Protein AF-A0A183HPA6-F1 (afdb_monomer_lite)

Structure (mmCIF, N/CA/C/O backbone):
data_AF-A0A183HPA6-F1
#
_entry.id   AF-A0A183HPA6-F1
#
loop_
_atom_site.group_PDB
_atom_site.id
_atom_site.type_symbol
_atom_site.label_atom_id
_atom_site.label_alt_id
_atom_site.label_comp_id
_atom_site.label_asym_id
_atom_site.label_entity_id
_atom_site.label_seq_id
_atom_site.pdbx_PDB_ins_code
_atom_site.Cartn_x
_atom_site.Cartn_y
_atom_site.Cartn_z
_atom_site.occupancy
_atom_site.B_iso_or_equiv
_atom_site.auth_seq_id
_atom_site.auth_comp_id
_atom_site.auth_asym_id
_atom_site.auth_atom_id
_atom_site.pdbx_PDB_model_num
ATOM 1 N N . MET A 1 1 ? -22.155 -6.478 14.993 1.00 80.81 1 MET A N 1
ATOM 2 C CA . MET A 1 1 ? -20.886 -5.912 14.485 1.00 80.81 1 MET A CA 1
ATOM 3 C C . MET A 1 1 ? -19.821 -6.990 14.332 1.00 80.81 1 MET A C 1
ATOM 5 O O . MET A 1 1 ? -19.301 -7.113 13.237 1.00 80.81 1 MET A O 1
ATOM 9 N N . PHE A 1 2 ? -19.556 -7.816 15.354 1.00 85.56 2 PHE A N 1
ATOM 10 C CA . PHE A 1 2 ? -18.513 -8.850 15.284 1.00 85.56 2 PHE A CA 1
ATOM 11 C C . PHE A 1 2 ? -19.008 -10.216 15.798 1.00 85.56 2 PHE A C 1
ATOM 13 O O . PHE A 1 2 ? -18.812 -10.522 16.968 1.00 85.56 2 PHE A O 1
ATOM 20 N N . PRO A 1 3 ? -19.692 -11.027 14.967 1.00 85.38 3 PRO A N 1
ATOM 21 C CA . PRO A 1 3 ? -20.212 -12.338 15.379 1.00 85.38 3 PRO A CA 1
ATOM 22 C C . PRO A 1 3 ? -19.129 -13.399 15.637 1.00 85.38 3 PRO A C 1
ATOM 24 O O . PRO A 1 3 ? -19.429 -14.429 16.223 1.00 85.38 3 PRO A O 1
ATOM 27 N N . GLN A 1 4 ? -17.896 -13.166 15.186 1.00 87.75 4 GLN A N 1
ATOM 28 C CA . GLN A 1 4 ? -16.767 -14.084 15.364 1.00 87.75 4 GLN A CA 1
ATOM 29 C C . GLN A 1 4 ? -16.004 -13.884 16.683 1.00 87.75 4 GLN A C 1
ATOM 31 O O . GLN A 1 4 ? -15.066 -14.627 16.944 1.00 87.75 4 GLN A O 1
ATOM 36 N N . PHE A 1 5 ? -16.357 -12.869 17.477 1.00 86.38 5 PHE A N 1
ATOM 37 C CA . PHE A 1 5 ? -15.721 -12.609 18.767 1.00 86.38 5 PHE A CA 1
ATOM 38 C C . PHE A 1 5 ? -16.593 -13.132 19.899 1.00 86.38 5 PHE A C 1
ATOM 40 O O . PHE A 1 5 ? -17.792 -12.841 19.955 1.00 86.38 5 PHE A O 1
ATOM 47 N N . ASP A 1 6 ? -15.967 -13.850 20.827 1.00 92.94 6 ASP A N 1
ATOM 48 C CA . ASP A 1 6 ? -16.632 -14.276 22.047 1.00 92.94 6 ASP A CA 1
ATOM 49 C C . ASP A 1 6 ? -17.019 -13.066 22.900 1.00 92.94 6 ASP A C 1
ATOM 51 O O . ASP A 1 6 ? -16.283 -12.084 23.043 1.00 92.94 6 ASP A O 1
ATOM 55 N N . ILE A 1 7 ? -18.204 -13.150 23.506 1.00 91.81 7 ILE A N 1
ATOM 56 C CA . ILE A 1 7 ? -18.761 -12.077 24.340 1.00 91.81 7 ILE A CA 1
ATOM 57 C C . ILE A 1 7 ? -17.830 -11.764 25.517 1.00 91.81 7 ILE A C 1
ATOM 59 O O . ILE A 1 7 ? -17.723 -10.611 25.923 1.00 91.81 7 ILE A O 1
ATOM 63 N N . THR A 1 8 ? -17.133 -12.769 26.047 1.00 93.56 8 THR A N 1
ATOM 64 C CA . THR A 1 8 ? -16.164 -12.616 27.140 1.00 93.56 8 THR A CA 1
ATOM 65 C C . THR A 1 8 ? -15.038 -11.654 26.768 1.00 93.56 8 THR A C 1
ATOM 67 O O . THR A 1 8 ? -14.758 -10.736 27.535 1.00 93.56 8 THR A O 1
ATOM 70 N N . THR A 1 9 ? -14.472 -11.794 25.569 1.00 90.12 9 THR A N 1
ATOM 71 C CA . THR A 1 9 ? -13.425 -10.913 25.035 1.00 90.12 9 THR A CA 1
ATOM 72 C C . THR A 1 9 ? -13.948 -9.495 24.805 1.00 90.12 9 THR A C 1
ATOM 74 O O . THR A 1 9 ? -13.291 -8.517 25.153 1.00 90.12 9 THR A O 1
ATOM 77 N N . ILE A 1 10 ? -15.173 -9.356 24.286 1.00 90.88 10 ILE A N 1
ATOM 78 C CA . ILE A 1 10 ? -15.801 -8.037 24.093 1.00 90.88 10 ILE A CA 1
ATOM 79 C C . ILE A 1 10 ? -16.011 -7.333 25.444 1.00 90.88 10 ILE A C 1
ATOM 81 O O . ILE A 1 10 ? -15.747 -6.137 25.574 1.00 90.88 10 ILE A O 1
ATOM 85 N N . VAL A 1 11 ? -16.475 -8.064 26.460 1.00 93.81 11 VAL A N 1
ATOM 86 C CA . VAL A 1 11 ? -16.684 -7.530 27.814 1.00 93.81 11 VAL A CA 1
ATOM 87 C C . VAL A 1 11 ? -15.360 -7.151 28.472 1.00 93.81 11 VAL A C 1
ATOM 89 O O . VAL A 1 11 ? -15.305 -6.144 29.175 1.00 93.81 11 VAL A O 1
ATOM 92 N N . GLU A 1 12 ? -14.296 -7.912 28.237 1.00 93.56 12 GLU A N 1
ATOM 93 C CA . GLU A 1 12 ? -12.957 -7.579 28.718 1.00 93.56 12 GLU A CA 1
ATOM 94 C C . GLU A 1 12 ? -12.466 -6.250 28.136 1.00 93.56 12 GLU A C 1
ATOM 96 O O . GLU A 1 12 ? -12.130 -5.350 28.906 1.00 93.56 12 GLU A O 1
ATOM 101 N N . PHE A 1 13 ? -12.559 -6.064 26.815 1.00 94.31 13 PHE A N 1
ATOM 102 C CA . PHE A 1 13 ? -12.198 -4.793 26.181 1.00 94.31 13 PHE A CA 1
ATOM 103 C C . PHE A 1 13 ? -13.057 -3.624 26.664 1.00 94.31 13 PHE A C 1
ATOM 105 O O . PHE A 1 13 ? -12.550 -2.519 26.862 1.00 94.31 13 PHE A O 1
ATOM 112 N N . LEU A 1 14 ? -14.352 -3.842 26.904 1.00 94.75 14 LEU A N 1
ATOM 113 C CA . LEU A 1 14 ? -15.225 -2.816 27.480 1.00 94.75 14 LEU A CA 1
ATOM 114 C C . LEU A 1 14 ? -14.864 -2.488 28.930 1.00 94.75 14 LEU A C 1
ATOM 116 O O . LEU A 1 14 ? -14.969 -1.334 29.334 1.00 94.75 14 LEU A O 1
ATOM 120 N N . ARG A 1 15 ? -14.444 -3.478 29.719 1.00 95.38 15 ARG A N 1
ATOM 121 C CA . ARG A 1 15 ? -14.017 -3.277 31.106 1.00 95.38 15 ARG A CA 1
ATOM 122 C C . ARG A 1 15 ? -12.678 -2.547 31.183 1.00 95.38 15 ARG A C 1
ATOM 124 O O . ARG A 1 15 ? -12.486 -1.758 32.102 1.00 95.38 15 ARG A O 1
ATOM 131 N N . GLU A 1 16 ? -11.780 -2.809 30.243 1.00 93.44 16 GLU A N 1
ATOM 132 C CA . GLU A 1 16 ? -10.481 -2.146 30.153 1.00 93.44 16 GLU A CA 1
ATOM 133 C C . GLU A 1 16 ? -10.613 -0.697 29.670 1.00 93.44 16 GLU A C 1
ATOM 135 O 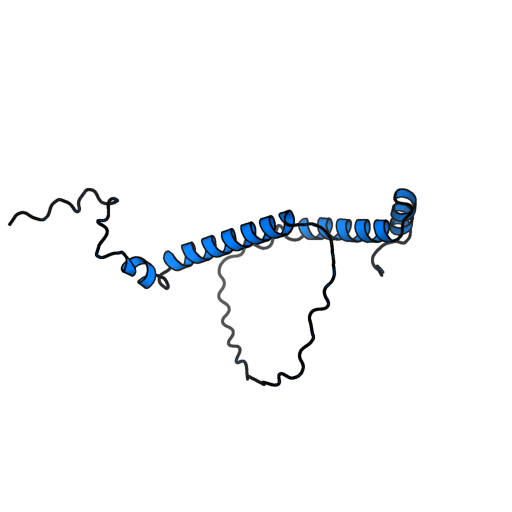O . GLU A 1 16 ? -10.056 0.216 30.275 1.00 93.44 16 GLU A O 1
ATOM 140 N N . THR A 1 17 ? -11.389 -0.473 28.608 1.00 93.62 17 THR A N 1
ATOM 141 C CA . THR A 1 17 ? -11.465 0.839 27.945 1.00 93.62 17 THR A CA 1
ATOM 142 C C . THR A 1 17 ? -12.611 1.722 28.436 1.00 93.62 17 THR A C 1
ATOM 144 O O . THR A 1 17 ? -12.575 2.939 28.260 1.00 93.62 17 THR A O 1
ATOM 147 N N . GLY A 1 18 ? -13.667 1.134 29.006 1.00 93.56 18 GLY A N 1
ATOM 148 C CA . GLY A 1 18 ? -14.891 1.839 29.394 1.00 93.56 18 GLY A CA 1
ATOM 149 C C . GLY A 1 18 ? -15.692 2.421 28.222 1.00 93.56 18 GLY A C 1
ATOM 150 O O . GLY A 1 18 ? -16.644 3.166 28.451 1.00 93.56 18 GLY A O 1
ATOM 151 N N . SER A 1 19 ? -15.325 2.117 26.972 1.00 94.62 19 SER A N 1
ATOM 152 C CA . SER A 1 19 ? -15.903 2.732 25.775 1.00 94.62 19 SER A CA 1
ATOM 153 C C . SER A 1 19 ? -16.157 1.703 24.682 1.00 94.62 19 SER A C 1
ATOM 155 O O . SER A 1 19 ? -15.274 0.940 24.301 1.00 94.62 19 SER A O 1
ATOM 157 N N . VAL A 1 20 ? -17.368 1.724 24.117 1.00 93.69 20 VAL A N 1
ATOM 158 C CA . VAL A 1 20 ? -17.744 0.844 22.998 1.00 93.69 20 VAL A CA 1
ATOM 159 C C . VAL A 1 20 ? -16.892 1.126 21.764 1.00 93.69 20 VAL A C 1
ATOM 161 O O . VAL A 1 20 ? -16.484 0.189 21.089 1.00 93.69 20 VAL A O 1
ATOM 164 N N . GLN A 1 21 ? -16.585 2.397 21.490 1.00 94.62 21 GLN A N 1
ATOM 165 C CA . GLN A 1 21 ? -15.761 2.772 20.341 1.00 94.62 21 GLN A CA 1
ATOM 166 C C . GLN A 1 21 ? -14.332 2.231 20.478 1.00 94.62 21 GLN A C 1
ATOM 168 O O . GLN A 1 21 ? -13.809 1.643 19.538 1.00 94.62 21 GLN A O 1
ATOM 173 N N . ALA A 1 22 ? -13.729 2.362 21.661 1.00 92.62 22 ALA A N 1
ATOM 174 C CA . ALA A 1 22 ? -12.387 1.841 21.914 1.00 92.62 22 ALA A CA 1
ATOM 175 C C . ALA A 1 22 ? -12.355 0.302 21.870 1.00 92.62 22 ALA A C 1
ATOM 177 O O . ALA A 1 22 ? -11.438 -0.287 21.307 1.00 92.62 22 ALA A O 1
ATOM 178 N N . ALA A 1 23 ? -13.400 -0.363 22.376 1.00 93.25 23 ALA A N 1
ATOM 179 C CA . ALA A 1 23 ? -13.526 -1.815 22.265 1.00 93.25 23 ALA A CA 1
ATOM 180 C C . ALA A 1 23 ? -13.636 -2.292 20.802 1.00 93.25 23 ALA A C 1
ATOM 182 O O . ALA A 1 23 ? -13.115 -3.350 20.460 1.00 93.25 23 ALA A O 1
ATOM 183 N N . VAL A 1 24 ? -14.283 -1.514 19.926 1.00 93.62 24 VAL A N 1
ATOM 184 C CA . VAL A 1 24 ? -14.335 -1.790 18.480 1.00 93.62 24 VAL A CA 1
ATOM 185 C C . VAL A 1 24 ? -12.947 -1.656 17.847 1.00 93.62 24 VAL A C 1
ATOM 187 O O . VAL A 1 24 ? -12.576 -2.507 17.041 1.00 93.62 24 VAL A O 1
ATOM 190 N N . GLU A 1 25 ? -12.173 -0.636 18.218 1.00 93.56 25 GLU A N 1
ATOM 191 C CA . GLU A 1 25 ? -10.812 -0.424 17.703 1.00 93.56 25 GLU A CA 1
ATOM 192 C C . GLU A 1 25 ? -9.866 -1.562 18.119 1.00 93.56 25 GLU A C 1
ATOM 194 O O . GLU A 1 25 ? -9.240 -2.167 17.251 1.00 93.56 25 GLU A O 1
ATOM 199 N N . ASN A 1 26 ? -9.891 -1.986 19.388 1.00 91.19 26 ASN A N 1
ATOM 200 C CA . ASN A 1 26 ? -9.103 -3.132 19.867 1.00 91.19 26 ASN A CA 1
ATOM 201 C C . ASN A 1 26 ? -9.414 -4.437 19.106 1.00 91.19 26 ASN A C 1
ATOM 203 O O . ASN A 1 26 ? -8.521 -5.241 18.819 1.00 91.19 26 ASN A O 1
ATOM 207 N N . ILE A 1 27 ? -10.685 -4.655 18.750 1.00 90.88 27 ILE A N 1
ATOM 208 C CA . ILE A 1 27 ? -11.113 -5.811 17.947 1.00 90.88 27 ILE A CA 1
ATOM 209 C C . ILE A 1 27 ? -10.542 -5.743 16.525 1.00 90.88 27 ILE A C 1
ATOM 211 O O . ILE A 1 27 ? -10.160 -6.772 15.961 1.00 90.88 27 ILE A O 1
ATOM 215 N N . LEU A 1 28 ? -10.498 -4.553 15.923 1.00 90.75 28 LEU A N 1
ATOM 216 C CA . LEU A 1 28 ? -9.932 -4.365 14.587 1.00 90.75 28 LEU A CA 1
ATOM 217 C C . LEU A 1 28 ? -8.410 -4.556 14.596 1.00 90.75 28 LEU A C 1
ATOM 219 O O . LEU A 1 28 ? -7.893 -5.253 13.722 1.00 90.75 28 LEU A O 1
ATOM 223 N N . ASP A 1 29 ? -7.724 -4.036 15.612 1.00 88.06 29 ASP A N 1
ATOM 224 C CA . ASP A 1 29 ? -6.276 -4.192 15.781 1.00 88.06 29 ASP A CA 1
ATOM 225 C C . ASP A 1 29 ? -5.879 -5.662 15.976 1.00 88.06 29 ASP A C 1
ATOM 227 O O . ASP A 1 29 ? -4.938 -6.149 15.344 1.00 88.06 29 ASP A O 1
ATOM 231 N N . SER A 1 30 ? -6.664 -6.413 16.757 1.00 83.00 30 SER A N 1
ATOM 232 C CA . SER A 1 30 ? -6.452 -7.856 16.954 1.00 83.00 30 SER A CA 1
ATOM 233 C C . SER A 1 30 ? -6.568 -8.649 15.641 1.00 83.00 30 SER A C 1
ATOM 235 O O . SER A 1 30 ? -5.834 -9.610 15.421 1.00 83.00 30 SER A O 1
ATOM 237 N N . ARG A 1 31 ? -7.460 -8.239 14.726 1.00 77.56 31 ARG A N 1
ATOM 238 C CA . ARG A 1 31 ? -7.624 -8.888 13.407 1.00 77.56 31 ARG A CA 1
ATOM 239 C C . ARG A 1 31 ? -6.477 -8.561 12.462 1.00 77.56 31 ARG A C 1
ATOM 241 O O . ARG A 1 31 ? -6.134 -9.388 11.622 1.00 77.56 31 ARG A O 1
ATOM 248 N N . LEU A 1 32 ? -5.896 -7.369 12.585 1.00 70.88 32 LEU A N 1
ATOM 249 C CA . LEU A 1 32 ? -4.737 -6.987 11.787 1.00 70.88 32 LEU A CA 1
ATOM 250 C C . LEU A 1 32 ? -3.521 -7.848 12.150 1.00 70.88 32 LEU A C 1
ATOM 252 O O . LEU A 1 32 ? -2.824 -8.304 11.251 1.00 70.88 32 LEU A O 1
ATOM 256 N N . GLN A 1 33 ? -3.312 -8.124 13.440 1.00 67.81 33 GLN A N 1
ATOM 257 C CA . GLN A 1 33 ? -2.221 -8.987 13.902 1.00 67.81 33 GLN A CA 1
ATOM 258 C C . GLN A 1 33 ? -2.378 -10.435 13.416 1.00 67.81 33 GLN A C 1
ATOM 260 O O . GLN A 1 33 ? -1.431 -10.989 12.870 1.00 67.81 33 GLN A O 1
ATOM 265 N N . GLN A 1 34 ? -3.582 -11.009 13.508 1.00 65.00 34 GLN A N 1
ATOM 266 C CA . GLN A 1 34 ? -3.848 -12.372 13.022 1.00 65.00 34 GLN A CA 1
ATOM 267 C C . GLN A 1 34 ? -3.669 -12.536 11.505 1.00 65.00 34 GLN A C 1
ATOM 269 O O . GLN A 1 34 ? -3.378 -13.631 11.041 1.00 65.00 34 GLN A O 1
ATOM 274 N N . ASN A 1 35 ? -3.859 -11.471 10.722 1.00 59.66 35 ASN A N 1
ATOM 275 C CA . ASN A 1 35 ? -3.694 -11.524 9.267 1.00 59.66 35 ASN A CA 1
ATOM 276 C C . ASN A 1 35 ? -2.217 -11.438 8.836 1.00 59.66 35 ASN A C 1
ATOM 278 O O . ASN A 1 35 ? -1.865 -11.880 7.751 1.00 59.66 35 ASN A O 1
ATOM 282 N N . ILE A 1 36 ? -1.349 -10.869 9.677 1.00 58.62 36 ILE A N 1
ATOM 283 C CA . ILE A 1 36 ? 0.090 -10.744 9.390 1.00 58.62 36 ILE A CA 1
ATOM 284 C C . ILE A 1 36 ? 0.844 -12.044 9.705 1.00 58.62 36 ILE A C 1
ATOM 286 O O . ILE A 1 36 ? 1.892 -12.269 9.119 1.00 58.62 36 ILE A O 1
ATOM 290 N N . GLU A 1 37 ? 0.305 -12.880 10.596 1.00 53.41 37 GLU A N 1
ATOM 291 C CA . GLU A 1 37 ? 0.863 -14.183 11.006 1.00 53.41 37 GLU A CA 1
ATOM 292 C C . GLU A 1 37 ? 0.265 -15.364 10.203 1.00 53.41 37 GLU A C 1
ATOM 294 O O . GLU A 1 37 ? 0.301 -16.516 10.626 1.00 53.41 37 GLU A O 1
ATOM 299 N N . SER A 1 38 ? -0.385 -15.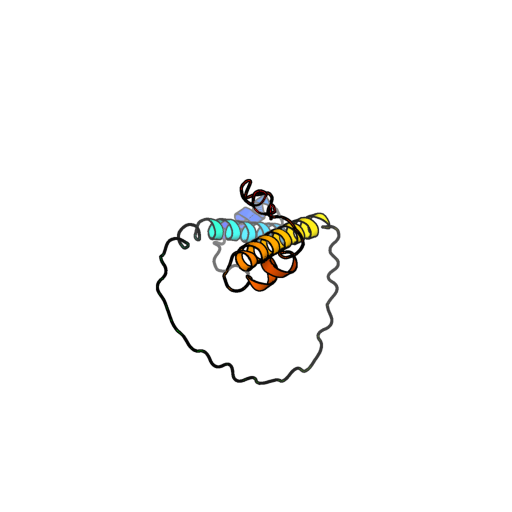081 9.067 1.00 51.91 38 SER A N 1
ATOM 300 C CA . SER A 1 38 ? -0.979 -16.097 8.184 1.00 51.91 38 SER A CA 1
ATOM 301 C C . SER A 1 38 ? -0.538 -15.978 6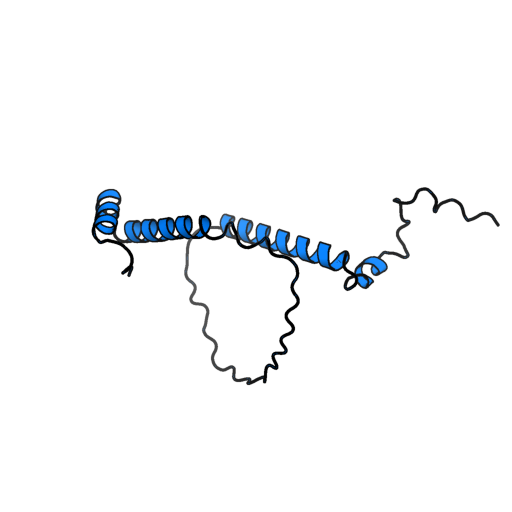.715 1.00 51.91 38 SER A C 1
ATOM 303 O O . SER A 1 38 ? -1.007 -16.772 5.896 1.00 51.91 38 SER A O 1
ATOM 305 N N . ASP A 1 39 ? 0.316 -15.016 6.355 1.00 49.69 39 ASP A N 1
ATOM 306 C CA . ASP A 1 39 ? 0.674 -14.696 4.954 1.00 49.69 39 ASP A CA 1
ATOM 307 C C . ASP A 1 39 ? 2.184 -14.837 4.659 1.00 49.69 39 ASP A C 1
ATOM 309 O O . ASP A 1 39 ? 2.684 -14.485 3.590 1.00 49.69 39 ASP A O 1
ATOM 313 N N . GLU A 1 40 ? 2.946 -15.384 5.601 1.00 50.53 40 GLU A N 1
ATOM 314 C CA . GLU A 1 40 ? 4.400 -15.528 5.524 1.00 50.53 40 GLU A CA 1
ATOM 315 C C . GLU A 1 40 ? 4.886 -16.734 4.692 1.00 50.53 40 GLU A C 1
ATOM 317 O O . GLU A 1 40 ? 6.091 -16.857 4.478 1.00 50.53 40 GLU A O 1
ATOM 322 N N . ASP A 1 41 ? 3.992 -17.558 4.127 1.00 49.62 41 ASP A N 1
ATOM 323 C CA . ASP A 1 41 ? 4.362 -18.809 3.434 1.00 49.62 41 ASP A CA 1
ATOM 324 C C . ASP A 1 41 ? 4.014 -18.896 1.924 1.00 49.62 41 ASP A C 1
ATOM 326 O O . ASP A 1 41 ? 4.201 -19.952 1.317 1.00 49.62 41 ASP A O 1
ATOM 330 N N . VAL A 1 42 ? 3.558 -17.827 1.248 1.00 52.00 42 VAL A N 1
ATOM 331 C CA . VAL A 1 42 ? 3.023 -17.929 -0.143 1.00 52.00 42 VAL A CA 1
ATOM 332 C C . VAL A 1 42 ? 3.809 -17.136 -1.203 1.00 52.00 42 VAL A C 1
ATOM 334 O O . VAL A 1 42 ? 3.246 -16.664 -2.185 1.00 52.00 42 VAL A O 1
ATOM 337 N N . TRP A 1 43 ? 5.133 -17.007 -1.074 1.00 51.75 43 TRP A N 1
ATOM 338 C CA . TRP A 1 43 ? 5.958 -16.434 -2.164 1.00 51.75 43 TRP A CA 1
ATOM 339 C C . TRP A 1 43 ? 7.086 -17.338 -2.676 1.00 51.75 43 TRP A C 1
ATOM 341 O O . TRP A 1 43 ? 7.868 -16.912 -3.523 1.00 51.75 43 TRP A O 1
ATOM 351 N N . ASN A 1 44 ? 7.133 -18.604 -2.251 1.00 48.62 44 ASN A N 1
ATOM 352 C CA . ASN A 1 44 ? 8.029 -19.617 -2.817 1.00 48.62 44 ASN A CA 1
ATOM 353 C C . ASN A 1 44 ? 7.237 -20.690 -3.575 1.00 48.62 44 ASN A C 1
ATOM 355 O O . ASN A 1 44 ? 6.985 -21.769 -3.052 1.00 48.62 44 ASN A O 1
ATOM 359 N N . ALA A 1 45 ? 6.867 -20.402 -4.821 1.00 39.16 45 ALA A N 1
ATOM 360 C CA . ALA A 1 45 ? 6.568 -21.432 -5.813 1.00 39.16 45 ALA A CA 1
ATOM 361 C C . ALA A 1 45 ? 6.749 -20.849 -7.220 1.00 39.16 45 ALA A C 1
ATOM 363 O O . ALA A 1 45 ? 5.874 -20.186 -7.768 1.00 39.16 45 ALA A O 1
ATOM 364 N N . GLU A 1 46 ? 7.966 -21.026 -7.724 1.00 43.38 46 GLU A N 1
ATOM 365 C CA . GLU A 1 46 ? 8.268 -21.600 -9.038 1.00 43.38 46 GLU A CA 1
ATOM 366 C C . GLU A 1 46 ? 7.279 -21.315 -10.180 1.00 43.38 46 GLU A C 1
ATOM 368 O O . GLU A 1 46 ? 6.119 -21.731 -10.193 1.00 43.38 46 GLU A O 1
ATOM 373 N N . GLU A 1 47 ? 7.820 -20.658 -11.205 1.00 50.16 47 GLU A N 1
ATOM 374 C CA . GLU A 1 47 ? 7.200 -20.428 -12.501 1.00 50.16 47 GLU A CA 1
ATOM 375 C C . GLU A 1 47 ? 6.514 -21.686 -13.044 1.00 50.16 47 GLU A C 1
ATOM 377 O O . GLU A 1 47 ? 7.153 -22.602 -13.558 1.00 50.16 47 GLU A O 1
ATOM 382 N N . THR A 1 48 ? 5.184 -21.710 -12.979 1.00 47.88 48 THR A N 1
ATOM 383 C CA . THR A 1 48 ? 4.385 -22.674 -13.732 1.00 47.88 48 THR A CA 1
ATOM 384 C C . THR A 1 48 ? 3.366 -21.901 -14.550 1.00 47.88 48 THR A C 1
ATOM 386 O O . THR A 1 48 ? 2.441 -21.279 -14.032 1.00 47.88 48 THR A O 1
ATOM 389 N N . SER A 1 49 ? 3.600 -21.882 -15.859 1.00 51.50 49 SER A N 1
ATOM 390 C CA . SER A 1 49 ? 2.783 -21.207 -16.856 1.00 51.50 49 SER A CA 1
ATOM 391 C C . SER A 1 49 ? 1.312 -21.612 -16.755 1.00 51.50 49 SER A C 1
ATOM 393 O O . SER A 1 49 ? 0.980 -22.784 -16.913 1.00 51.50 49 SER A O 1
ATOM 395 N N . LEU A 1 50 ? 0.419 -20.634 -16.607 1.00 44.78 50 LEU A N 1
ATOM 396 C CA . LEU A 1 50 ? -1.003 -20.808 -16.890 1.00 44.78 50 LEU A CA 1
ATOM 397 C C . LEU A 1 50 ? -1.468 -19.703 -17.838 1.00 44.78 50 LEU A C 1
ATOM 399 O O . LEU A 1 50 ? -1.702 -18.556 -17.469 1.00 44.78 50 LEU A O 1
ATOM 403 N N . SER A 1 51 ? -1.560 -20.103 -19.105 1.00 51.97 51 SER A N 1
ATOM 404 C CA . SER A 1 51 ? -2.350 -19.459 -20.145 1.00 51.97 51 SER A CA 1
ATOM 405 C C . SER A 1 51 ? -3.807 -19.387 -19.690 1.00 51.97 51 SER A C 1
ATOM 407 O O . SER A 1 51 ? -4.399 -20.399 -19.316 1.00 51.97 51 SER A O 1
ATOM 409 N N . SER A 1 52 ? -4.399 -18.198 -19.724 1.00 42.78 52 SER A N 1
ATOM 410 C CA . SER A 1 52 ? -5.851 -18.051 -19.715 1.00 42.78 52 SER A CA 1
ATOM 411 C C . SER A 1 52 ? -6.240 -16.777 -20.441 1.00 42.78 52 SER A C 1
ATOM 413 O O . SER A 1 52 ? -5.893 -15.661 -20.059 1.00 42.78 52 SER A O 1
ATOM 415 N N . ASN A 1 53 ? -6.941 -16.995 -21.543 1.00 60.47 53 ASN A N 1
ATOM 416 C CA . ASN A 1 53 ? -7.482 -15.980 -22.420 1.00 60.47 53 ASN A CA 1
ATOM 417 C C . ASN A 1 53 ? -8.788 -15.514 -21.774 1.00 60.47 53 ASN A C 1
ATOM 419 O O . ASN A 1 53 ? -9.683 -16.333 -21.573 1.00 60.47 53 ASN A O 1
ATOM 423 N N . SER A 1 54 ? -8.912 -14.229 -21.454 1.00 52.75 54 SER A N 1
ATOM 424 C CA . SER A 1 54 ? -10.184 -13.654 -21.016 1.00 52.75 54 SER A CA 1
ATOM 425 C C . SER A 1 54 ? -10.511 -12.463 -21.902 1.00 52.75 54 SER A C 1
ATOM 427 O O . SER A 1 54 ? -9.839 -11.432 -21.866 1.00 52.75 54 SER A O 1
ATOM 429 N N . SER A 1 55 ? -11.500 -12.659 -22.770 1.00 50.72 55 SER A N 1
ATOM 430 C CA . SER A 1 55 ? -12.101 -11.623 -23.601 1.00 50.72 55 SER A CA 1
ATOM 431 C C . SER A 1 55 ? -13.053 -10.798 -22.740 1.00 50.72 55 SER A C 1
ATOM 433 O O . SER A 1 55 ? -14.024 -11.330 -22.216 1.00 50.72 55 SER A O 1
ATOM 435 N N . THR A 1 56 ? -12.791 -9.500 -22.602 1.00 53.81 56 THR A N 1
ATOM 436 C CA . THR A 1 56 ? -13.732 -8.553 -21.998 1.00 53.81 56 THR A CA 1
ATOM 437 C C . THR A 1 56 ? -14.540 -7.884 -23.103 1.00 53.81 56 THR A C 1
ATOM 439 O O . THR A 1 56 ? -14.031 -7.039 -23.840 1.00 53.81 56 THR A O 1
ATOM 442 N N . GLU A 1 57 ? -15.799 -8.275 -23.225 1.00 50.03 57 GLU A N 1
ATOM 443 C CA . GLU A 1 57 ? -16.830 -7.504 -23.908 1.00 50.03 57 GLU A CA 1
ATOM 444 C C . GLU A 1 57 ? -17.147 -6.242 -23.084 1.00 50.03 57 GLU A C 1
ATOM 446 O O . GLU A 1 57 ? -17.595 -6.309 -21.942 1.00 50.03 57 GLU A O 1
ATOM 451 N N . SER A 1 58 ? -16.825 -5.074 -23.646 1.00 48.81 58 SER A N 1
ATOM 452 C CA . SER A 1 58 ? -17.172 -3.766 -23.085 1.00 48.81 58 SER A CA 1
ATOM 453 C C . SER A 1 58 ? -18.680 -3.554 -23.144 1.00 48.81 58 SER A C 1
ATOM 455 O O . SER A 1 58 ? -19.238 -3.461 -24.237 1.00 48.81 58 SER A O 1
ATOM 457 N N . SER A 1 59 ? -19.31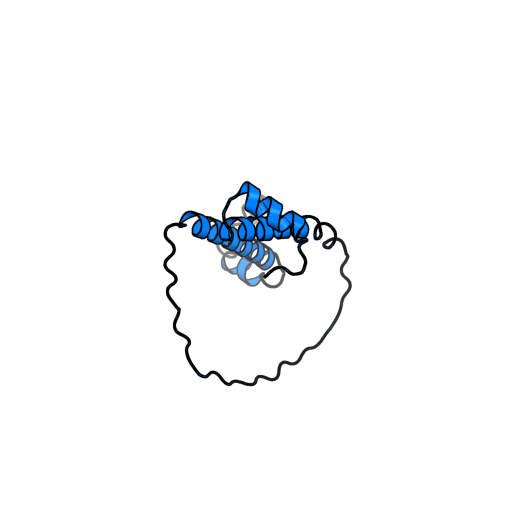1 -3.362 -21.987 1.00 48.75 59 SER A N 1
ATOM 458 C CA . SER A 1 59 ? -20.594 -2.665 -21.894 1.00 48.75 59 SER A CA 1
ATOM 459 C C . SER A 1 59 ? -20.380 -1.363 -21.129 1.00 48.75 59 SER A C 1
ATOM 461 O O . SER A 1 59 ? -20.024 -1.367 -19.952 1.00 48.75 59 SER A O 1
ATOM 463 N N . SER A 1 60 ? -20.509 -0.246 -21.843 1.00 53.94 60 SER A N 1
ATOM 464 C CA . SER A 1 60 ? -20.431 1.105 -21.303 1.00 53.94 60 SER A CA 1
ATOM 465 C C . SER A 1 60 ? -21.827 1.595 -20.934 1.00 53.94 60 SER A C 1
ATOM 467 O O . SER A 1 60 ? -22.626 1.882 -21.824 1.00 53.94 60 SER A O 1
ATOM 469 N N . GLU A 1 61 ? -22.080 1.785 -19.647 1.00 39.25 61 GLU A N 1
ATOM 470 C CA . GLU A 1 61 ? -23.100 2.713 -19.167 1.00 39.25 61 GLU A CA 1
ATOM 471 C C . GLU A 1 61 ? -22.552 3.403 -17.918 1.00 39.25 61 GLU A C 1
ATOM 473 O O . GLU A 1 61 ? -22.443 2.826 -16.840 1.00 39.25 61 GLU A O 1
ATOM 478 N N . TYR A 1 62 ? -22.081 4.634 -18.102 1.00 45.06 62 TYR A N 1
ATOM 479 C CA . TYR A 1 62 ? -21.852 5.550 -17.000 1.00 45.06 62 TYR A CA 1
ATOM 480 C C . TYR A 1 62 ? -23.098 6.423 -16.919 1.00 45.06 62 TYR A C 1
ATOM 482 O O . TYR A 1 62 ? -23.427 7.136 -17.865 1.00 45.06 62 TYR A O 1
ATOM 490 N N . GLU A 1 63 ? -23.777 6.398 -15.784 1.00 47.84 63 GLU A N 1
ATOM 491 C CA . GLU A 1 63 ? -24.565 7.543 -15.375 1.00 47.84 63 GLU A CA 1
ATOM 492 C C . GLU A 1 63 ? -24.382 7.775 -13.878 1.00 47.84 63 GLU A C 1
ATOM 494 O O . GLU A 1 63 ? -24.277 6.848 -13.080 1.00 47.84 63 GLU A O 1
ATOM 499 N N . GLU A 1 64 ? -24.334 9.064 -13.562 1.00 44.50 64 GLU A N 1
ATOM 500 C CA . GLU A 1 64 ? -24.555 9.658 -12.253 1.00 44.50 64 GLU A CA 1
ATOM 501 C C . GLU A 1 64 ? -23.350 9.790 -11.304 1.00 44.50 64 GLU A C 1
ATOM 503 O O . GLU A 1 64 ? -22.927 8.908 -10.559 1.00 44.50 64 GLU A O 1
ATOM 508 N N . ALA A 1 65 ? -22.804 11.007 -11.345 1.00 52.69 65 ALA A N 1
ATOM 509 C CA . ALA A 1 65 ? -21.776 11.534 -10.471 1.00 52.69 65 ALA A CA 1
ATOM 510 C C . ALA A 1 65 ? -22.213 11.515 -8.997 1.00 52.69 65 ALA A C 1
ATOM 512 O O . ALA A 1 65 ? -23.094 12.271 -8.590 1.00 52.69 65 ALA A O 1
ATOM 513 N N . LEU A 1 66 ? -21.518 10.731 -8.172 1.00 53.47 66 LEU A N 1
ATOM 514 C CA . LEU A 1 66 ? -21.576 10.876 -6.721 1.00 53.47 66 LEU A CA 1
ATOM 515 C C . LEU A 1 66 ? -20.473 11.831 -6.262 1.00 53.47 66 LEU A C 1
ATOM 517 O O . LEU A 1 66 ? -19.278 11.567 -6.397 1.00 53.47 66 LEU A O 1
ATOM 521 N N . GLN A 1 67 ? -20.918 12.975 -5.751 1.00 55.28 67 GLN A N 1
ATOM 522 C CA . GLN A 1 67 ? -20.091 14.016 -5.153 1.00 55.28 67 GLN A CA 1
ATOM 523 C C . GLN A 1 67 ? -19.267 13.458 -3.976 1.00 55.28 67 GLN A C 1
ATOM 525 O O . GLN A 1 67 ? -19.813 12.709 -3.160 1.00 55.28 67 GLN A O 1
ATOM 530 N N . PRO A 1 68 ? -17.983 13.837 -3.832 1.00 46.81 68 PRO A N 1
ATOM 531 C CA . PRO A 1 68 ? -17.199 13.491 -2.654 1.00 46.81 68 PRO A CA 1
ATOM 532 C C . PRO A 1 68 ? -17.797 14.145 -1.405 1.00 46.81 68 PRO A C 1
ATOM 534 O O . PRO A 1 68 ? -17.825 15.368 -1.272 1.00 46.81 68 PRO A O 1
ATOM 537 N N . LEU A 1 69 ? -18.283 13.317 -0.483 1.00 46.56 69 LEU A N 1
ATOM 538 C CA . LEU A 1 69 ? -18.656 13.740 0.858 1.00 46.56 69 LEU A CA 1
ATOM 539 C C . LEU A 1 69 ? -17.362 14.037 1.632 1.00 46.56 69 LEU A C 1
ATOM 541 O O . LEU A 1 69 ? -16.656 13.122 2.054 1.00 46.56 69 LEU A O 1
ATOM 545 N N . GLU A 1 70 ? -17.046 15.324 1.769 1.00 53.56 70 GLU A N 1
ATOM 546 C CA . GLU A 1 70 ? -15.935 15.869 2.556 1.00 53.56 70 GLU A CA 1
ATOM 547 C C . GLU A 1 70 ? -16.054 15.422 4.026 1.00 53.56 70 GLU A C 1
ATOM 549 O O . GLU A 1 70 ? -16.741 16.031 4.848 1.00 53.56 70 GLU A O 1
ATOM 554 N N . SER A 1 71 ? -15.389 14.315 4.364 1.00 49.78 71 SER A N 1
ATOM 555 C CA . SER A 1 71 ? -15.169 13.897 5.746 1.00 49.78 71 SER A CA 1
ATOM 556 C C . SER A 1 71 ? -13.969 14.662 6.298 1.00 49.78 71 SER A C 1
ATOM 558 O O . SER A 1 71 ? -12.814 14.306 6.068 1.00 49.78 71 SER A O 1
ATOM 560 N N . SER A 1 72 ? -14.248 15.734 7.036 1.00 56.84 72 SER A N 1
ATOM 561 C CA . SER A 1 72 ? -13.243 16.493 7.774 1.00 56.84 72 SER A CA 1
ATOM 562 C C . SER A 1 72 ? -12.656 15.646 8.915 1.00 56.84 72 SER A C 1
ATOM 564 O O . SER A 1 72 ? -13.305 15.457 9.948 1.00 56.84 72 SER A O 1
ATOM 566 N N . LYS A 1 73 ? -11.415 15.169 8.762 1.00 61.94 73 LYS A N 1
ATOM 567 C CA . LYS A 1 73 ? -10.557 14.754 9.885 1.00 61.94 73 LYS A CA 1
ATOM 568 C C . LYS A 1 73 ? -9.349 15.692 9.968 1.00 61.94 73 LYS A C 1
ATOM 570 O O . LYS A 1 73 ? -8.711 15.918 8.941 1.00 61.94 73 LYS A O 1
ATOM 575 N N . PRO A 1 74 ? -9.035 16.239 11.156 1.00 54.88 74 PRO A N 1
ATOM 576 C CA . PRO A 1 74 ? -7.853 17.060 11.337 1.00 54.88 74 PRO A CA 1
ATOM 577 C C . PRO A 1 74 ? -6.608 16.169 11.342 1.00 54.88 74 PRO A C 1
ATOM 579 O O . PRO A 1 74 ? -6.634 15.054 11.859 1.00 54.88 74 PRO A O 1
ATOM 582 N N . ASP A 1 75 ? -5.553 16.712 10.748 1.00 57.53 75 ASP A N 1
ATOM 583 C CA . ASP A 1 75 ? -4.171 16.251 10.733 1.00 57.53 75 ASP A CA 1
ATOM 584 C C . ASP A 1 75 ? -3.888 14.807 10.343 1.00 57.53 75 ASP A C 1
ATOM 586 O O . ASP A 1 75 ? -4.117 13.841 11.072 1.00 57.53 75 ASP A O 1
ATOM 590 N N . SER A 1 76 ? -3.231 14.692 9.192 1.00 60.19 76 SER A N 1
ATOM 591 C CA . SER A 1 76 ? -2.201 13.688 8.994 1.00 60.19 76 SER A CA 1
ATOM 592 C C . SER A 1 76 ? -1.452 13.962 7.684 1.00 60.19 76 SER A C 1
ATOM 594 O O . SER A 1 76 ? -1.417 13.119 6.783 1.00 60.19 76 SER A O 1
ATOM 596 N N . VAL A 1 77 ? -0.835 15.139 7.571 1.00 64.06 77 VAL A N 1
ATOM 597 C CA . VAL A 1 77 ? 0.198 15.370 6.542 1.00 64.06 77 VAL A CA 1
ATOM 598 C C . VAL A 1 77 ? 1.214 14.216 6.578 1.00 64.06 77 VAL A C 1
ATOM 600 O O . VAL A 1 77 ? 1.511 13.613 5.556 1.00 64.06 77 VAL A O 1
ATOM 603 N N . GLU A 1 78 ? 1.559 13.758 7.783 1.00 68.12 78 GLU A N 1
ATOM 604 C CA . GLU A 1 78 ? 2.488 12.652 8.016 1.00 68.12 78 GLU A CA 1
ATOM 605 C C . GLU A 1 78 ? 2.049 11.295 7.418 1.00 68.12 78 GLU A C 1
ATOM 607 O O . GLU A 1 78 ? 2.845 10.648 6.741 1.00 68.12 78 GLU A O 1
ATOM 612 N N . ARG A 1 79 ? 0.787 10.839 7.567 1.00 71.88 79 ARG A N 1
ATOM 613 C CA . ARG A 1 79 ? 0.358 9.594 6.873 1.00 71.88 79 ARG A CA 1
ATOM 614 C C . ARG A 1 79 ? 0.276 9.771 5.358 1.00 71.88 79 ARG A C 1
ATOM 616 O O . ARG A 1 79 ? 0.520 8.799 4.643 1.00 71.88 79 ARG A O 1
ATOM 623 N N . HIS A 1 80 ? -0.048 10.966 4.859 1.00 81.81 80 HIS A N 1
ATOM 624 C CA . HIS A 1 80 ? -0.002 11.233 3.418 1.00 81.81 80 HIS A CA 1
ATOM 625 C C . HIS A 1 80 ? 1.433 11.147 2.885 1.00 81.81 80 HIS A C 1
ATOM 627 O O . HIS A 1 80 ? 1.648 10.523 1.844 1.00 81.81 80 HIS A O 1
ATOM 633 N N . ASP A 1 81 ? 2.407 11.663 3.633 1.00 85.69 81 ASP A N 1
ATOM 634 C CA 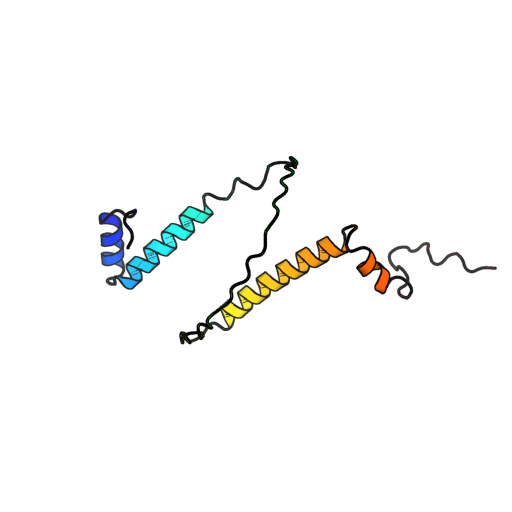. ASP A 1 81 ? 3.825 11.603 3.281 1.00 85.69 81 ASP A CA 1
ATOM 635 C C . ASP A 1 81 ? 4.338 10.160 3.258 1.00 85.69 81 ASP A C 1
ATOM 637 O O . ASP A 1 81 ? 4.956 9.733 2.280 1.00 85.69 81 ASP A O 1
ATOM 641 N N . ILE A 1 82 ? 4.001 9.361 4.277 1.00 86.62 82 ILE A N 1
ATOM 642 C CA . ILE A 1 82 ? 4.381 7.941 4.344 1.00 86.62 82 ILE A CA 1
ATOM 643 C C . ILE A 1 82 ? 3.786 7.153 3.165 1.00 86.62 82 ILE A C 1
ATOM 645 O O . ILE A 1 82 ? 4.473 6.333 2.546 1.00 86.62 82 ILE A O 1
ATOM 649 N N . LEU A 1 83 ? 2.513 7.386 2.829 1.00 89.88 83 LEU A N 1
ATOM 650 C CA . LEU A 1 83 ? 1.866 6.723 1.693 1.00 89.88 83 LEU A CA 1
ATOM 651 C C . LEU A 1 83 ? 2.470 7.168 0.356 1.00 89.88 83 LEU A C 1
ATOM 653 O O . LEU A 1 83 ? 2.704 6.321 -0.511 1.00 89.88 83 LEU A O 1
ATOM 657 N N . SER A 1 84 ? 2.778 8.459 0.200 1.00 91.56 84 SER A N 1
ATOM 658 C CA . SER A 1 84 ? 3.455 8.972 -0.995 1.00 91.56 84 SER A CA 1
ATOM 659 C C . SER A 1 84 ? 4.838 8.345 -1.151 1.00 91.56 84 SER A C 1
ATOM 661 O O . SER A 1 84 ? 5.162 7.848 -2.227 1.00 91.56 84 SER A O 1
ATOM 663 N N . GLN A 1 85 ? 5.615 8.258 -0.069 1.00 93.56 85 GLN A N 1
ATOM 664 C CA . GLN A 1 85 ? 6.942 7.646 -0.079 1.00 93.56 85 GLN A CA 1
ATOM 665 C C . GLN A 1 85 ? 6.890 6.169 -0.497 1.00 93.56 85 GLN A C 1
ATOM 667 O O . GLN A 1 85 ? 7.672 5.738 -1.349 1.00 93.56 85 GLN A O 1
ATOM 672 N N . LYS A 1 86 ? 5.950 5.389 0.056 1.00 94.19 86 LYS A N 1
ATOM 673 C CA . LYS A 1 86 ? 5.762 3.976 -0.320 1.00 94.19 86 LYS A CA 1
ATOM 674 C C . LYS A 1 86 ? 5.371 3.826 -1.790 1.00 94.19 86 LYS A C 1
ATOM 676 O O . LYS A 1 86 ? 5.928 2.979 -2.492 1.00 94.19 86 LYS A O 1
ATOM 681 N N . ARG A 1 87 ? 4.449 4.666 -2.272 1.00 95.75 87 ARG A N 1
ATOM 682 C CA . ARG A 1 87 ? 4.038 4.691 -3.682 1.00 95.75 87 ARG A CA 1
ATOM 683 C C . ARG A 1 87 ? 5.222 5.007 -4.592 1.00 95.75 87 ARG A C 1
ATOM 685 O O . ARG A 1 87 ? 5.433 4.315 -5.586 1.00 95.75 87 ARG A O 1
ATOM 692 N N . ASP A 1 88 ? 6.004 6.024 -4.251 1.00 96.88 88 ASP A N 1
ATOM 693 C CA . ASP A 1 88 ? 7.130 6.465 -5.070 1.00 96.88 88 ASP A CA 1
ATOM 694 C C . ASP A 1 88 ? 8.237 5.405 -5.114 1.00 96.88 88 ASP A C 1
ATOM 696 O O . ASP A 1 88 ? 8.803 5.158 -6.181 1.00 96.88 88 ASP A O 1
ATOM 700 N N . ALA A 1 89 ? 8.489 4.707 -4.002 1.00 96.88 89 ALA A N 1
ATOM 701 C CA . ALA A 1 89 ? 9.404 3.568 -3.968 1.00 96.88 89 ALA A CA 1
ATOM 702 C C . ALA A 1 89 ? 8.946 2.434 -4.903 1.00 96.88 89 ALA A C 1
ATOM 704 O O . ALA A 1 89 ? 9.748 1.910 -5.681 1.00 96.88 89 ALA A O 1
ATOM 705 N N . LEU A 1 90 ? 7.651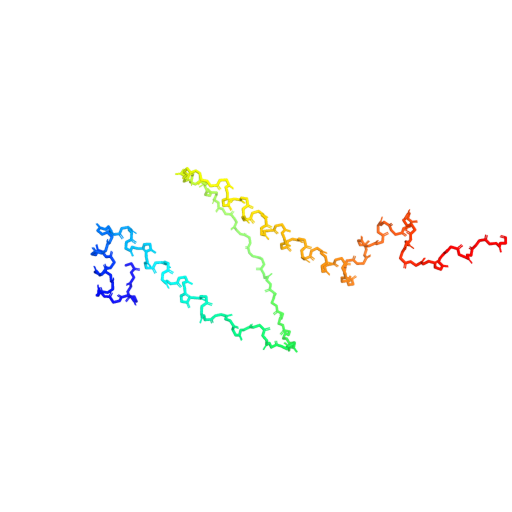 2.098 -4.890 1.00 97.00 90 LEU A N 1
ATOM 706 C CA . LEU A 1 90 ? 7.085 1.074 -5.770 1.00 97.00 90 LEU A CA 1
ATOM 707 C C . LEU A 1 90 ? 7.181 1.476 -7.250 1.00 97.00 90 LEU A C 1
ATOM 709 O O . LEU A 1 90 ? 7.598 0.678 -8.093 1.00 97.00 90 LEU A O 1
ATOM 713 N N . ILE A 1 91 ? 6.861 2.735 -7.562 1.00 96.50 91 ILE A N 1
ATOM 714 C CA . ILE A 1 91 ? 6.995 3.290 -8.913 1.00 96.50 91 ILE A CA 1
ATOM 715 C C . ILE A 1 91 ? 8.450 3.200 -9.381 1.00 96.50 91 ILE A C 1
ATOM 717 O O . ILE A 1 91 ? 8.707 2.760 -10.502 1.00 96.50 91 ILE A O 1
ATOM 721 N N . GLN A 1 92 ? 9.412 3.589 -8.542 1.00 97.12 92 GLN A N 1
ATOM 722 C CA . GLN A 1 92 ? 10.832 3.507 -8.883 1.00 97.12 92 GLN A CA 1
ATOM 723 C C . GLN A 1 92 ? 11.284 2.065 -9.130 1.00 97.12 92 GLN A C 1
ATOM 725 O O . GLN A 1 92 ? 12.006 1.819 -10.096 1.00 97.12 92 GLN A O 1
ATOM 730 N N . LEU A 1 93 ? 10.841 1.112 -8.306 1.00 97.06 93 LEU A N 1
ATOM 731 C CA . LEU A 1 93 ? 11.159 -0.304 -8.477 1.00 97.06 93 LEU A CA 1
ATOM 732 C C . LEU A 1 93 ? 10.659 -0.834 -9.829 1.00 97.06 93 LEU A C 1
ATOM 734 O O . LEU A 1 93 ? 11.428 -1.433 -10.583 1.00 97.06 93 LEU A O 1
ATOM 738 N N . HIS A 1 94 ? 9.391 -0.579 -10.159 1.00 97.50 94 HIS A N 1
ATOM 739 C CA . HIS A 1 94 ? 8.806 -1.010 -11.431 1.00 97.50 94 HIS A CA 1
ATOM 740 C C . HIS A 1 94 ? 9.463 -0.318 -12.626 1.00 97.50 94 HIS A C 1
ATOM 742 O O . HIS A 1 94 ? 9.723 -0.970 -13.634 1.00 97.50 94 HIS A O 1
ATOM 748 N N . ARG A 1 95 ? 9.791 0.976 -12.507 1.00 94.94 95 ARG A N 1
ATOM 749 C CA . ARG A 1 95 ? 10.529 1.711 -13.545 1.00 94.94 95 ARG A CA 1
ATOM 750 C C . ARG A 1 95 ? 11.899 1.097 -13.800 1.00 94.94 95 ARG A C 1
ATOM 752 O O . ARG A 1 95 ? 12.222 0.856 -14.955 1.00 94.94 95 ARG A O 1
ATOM 759 N N . LYS A 1 96 ? 12.675 0.802 -12.752 1.00 94.81 96 LYS A N 1
ATOM 760 C CA . LYS A 1 96 ? 13.987 0.148 -12.889 1.00 94.81 96 LYS A CA 1
ATOM 761 C C . LYS A 1 96 ? 13.864 -1.199 -13.595 1.00 94.81 96 LYS A C 1
ATOM 763 O O . LYS A 1 96 ? 14.503 -1.401 -14.621 1.00 94.81 96 LYS A O 1
ATOM 768 N N . ARG A 1 97 ? 12.954 -2.059 -13.125 1.00 94.81 97 ARG A N 1
ATOM 769 C CA . ARG A 1 97 ? 12.704 -3.372 -13.739 1.00 94.81 97 ARG A CA 1
ATOM 770 C C . ARG A 1 97 ? 12.273 -3.252 -15.205 1.00 94.81 97 ARG A C 1
ATOM 772 O O . ARG A 1 97 ? 12.718 -4.029 -16.041 1.00 94.81 97 ARG A O 1
ATOM 779 N N . TYR A 1 98 ? 11.429 -2.270 -15.530 1.00 95.38 98 TYR A N 1
ATOM 780 C CA . TYR A 1 98 ? 11.013 -2.003 -16.906 1.00 95.38 98 TYR A CA 1
ATOM 781 C C . TYR A 1 98 ? 12.194 -1.563 -17.776 1.00 95.38 98 TYR A C 1
ATOM 783 O O . TYR A 1 98 ? 12.395 -2.134 -18.846 1.00 95.38 98 TYR A O 1
ATOM 791 N N . ILE A 1 99 ? 12.993 -0.603 -17.299 1.00 92.06 99 ILE A N 1
ATOM 792 C CA . ILE A 1 99 ? 14.182 -0.098 -17.997 1.00 92.06 99 ILE A CA 1
ATOM 793 C C . ILE A 1 99 ? 15.209 -1.209 -18.211 1.00 92.06 99 ILE A C 1
ATOM 795 O O . ILE A 1 99 ? 15.861 -1.210 -19.243 1.00 92.06 99 ILE A O 1
ATOM 799 N N . GLU A 1 100 ? 15.366 -2.152 -17.283 1.00 91.19 100 GLU A N 1
ATOM 800 C CA . GLU A 1 100 ? 16.274 -3.304 -17.414 1.00 91.19 100 GLU A CA 1
ATOM 801 C C . GLU A 1 100 ? 15.724 -4.385 -18.357 1.00 91.19 100 GLU A C 1
ATOM 803 O O . GLU A 1 100 ? 16.488 -5.061 -19.047 1.00 91.19 100 GLU A O 1
ATOM 808 N N . SER A 1 101 ? 14.399 -4.523 -18.450 1.00 93.44 101 SER A N 1
ATOM 809 C CA . SER A 1 101 ? 13.756 -5.499 -19.332 1.00 93.44 101 SER A CA 1
ATOM 810 C C . SER A 1 101 ? 14.020 -5.227 -20.821 1.00 93.44 101 SER A C 1
ATOM 812 O O . SER A 1 101 ? 14.431 -4.138 -21.229 1.00 93.44 101 SER A O 1
ATOM 814 N N . SER A 1 102 ? 13.731 -6.216 -21.671 1.00 91.38 102 SER A N 1
ATOM 815 C CA . SER A 1 102 ? 13.751 -6.046 -23.131 1.00 91.38 102 SER A CA 1
ATOM 816 C C . SER A 1 102 ? 12.732 -5.009 -23.615 1.00 91.38 102 SER A C 1
ATOM 818 O O . SER A 1 102 ? 12.979 -4.322 -24.602 1.00 91.38 102 SER A O 1
ATOM 820 N N . ARG A 1 103 ? 11.608 -4.859 -22.903 1.00 90.56 103 ARG A N 1
ATOM 821 C CA . ARG A 1 103 ? 10.516 -3.951 -23.269 1.00 90.56 103 ARG A CA 1
ATOM 822 C C . ARG A 1 103 ? 10.860 -2.474 -23.062 1.00 90.56 103 ARG A C 1
ATOM 824 O O . ARG A 1 103 ? 10.311 -1.648 -23.773 1.00 90.56 103 ARG A O 1
ATOM 831 N N . GLY A 1 104 ? 11.755 -2.154 -22.125 1.00 89.69 104 GLY A N 1
ATOM 832 C CA . GLY A 1 104 ? 12.250 -0.792 -21.888 1.00 89.69 104 GLY A CA 1
ATOM 833 C C . GLY A 1 104 ? 13.577 -0.477 -22.581 1.00 89.69 104 GLY A C 1
ATOM 834 O O . GLY A 1 104 ? 14.264 0.459 -22.176 1.00 89.69 104 GLY A O 1
ATOM 835 N N . ALA A 1 105 ? 13.981 -1.270 -23.579 1.00 85.88 105 ALA A N 1
ATOM 836 C CA . ALA A 1 105 ? 15.238 -1.070 -24.300 1.00 85.88 105 ALA A CA 1
ATOM 837 C C . ALA A 1 105 ? 15.297 0.267 -25.056 1.00 85.88 105 ALA A C 1
ATOM 839 O O . ALA A 1 105 ? 16.353 0.894 -25.118 1.00 85.88 105 ALA A O 1
ATOM 840 N N . ASP A 1 106 ? 14.159 0.718 -25.577 1.00 85.75 106 ASP A N 1
ATOM 841 C CA . ASP A 1 106 ? 13.978 2.023 -26.211 1.00 85.75 106 ASP A CA 1
ATOM 842 C C . ASP A 1 106 ? 14.320 3.178 -25.258 1.00 85.75 106 ASP A C 1
ATOM 844 O O . ASP A 1 106 ? 15.003 4.122 -25.654 1.00 85.75 106 ASP A O 1
ATOM 848 N N . LEU A 1 107 ? 13.940 3.057 -23.981 1.00 84.62 107 LEU A N 1
ATOM 849 C CA . LEU A 1 107 ? 14.200 4.060 -22.948 1.00 84.62 107 LEU A CA 1
ATOM 850 C C . LEU A 1 107 ? 15.673 4.159 -22.530 1.00 84.62 107 LEU A C 1
ATOM 852 O O . LEU A 1 107 ? 16.073 5.159 -21.938 1.00 84.62 107 LEU A O 1
ATOM 856 N N . ARG A 1 108 ? 16.494 3.141 -22.809 1.00 81.06 108 ARG A N 1
ATOM 857 C CA . ARG A 1 108 ? 17.946 3.197 -22.561 1.00 81.06 108 ARG A CA 1
ATOM 858 C C . ARG A 1 108 ? 18.677 3.934 -23.680 1.00 81.06 108 ARG A C 1
ATOM 860 O O . ARG A 1 108 ? 19.644 4.643 -23.423 1.00 81.06 108 ARG A O 1
ATOM 867 N N . ASN A 1 109 ? 18.181 3.804 -24.907 1.00 72.75 109 ASN A N 1
ATOM 868 C CA . ASN A 1 109 ? 18.839 4.334 -26.097 1.00 72.75 109 ASN A CA 1
ATOM 869 C C . ASN A 1 109 ? 18.547 5.821 -26.351 1.00 72.75 109 ASN A C 1
ATOM 871 O O . ASN A 1 109 ? 19.279 6.448 -27.108 1.00 72.75 109 ASN A O 1
ATOM 875 N N . ILE A 1 110 ? 17.551 6.421 -25.686 1.00 67.94 110 ILE A N 1
ATOM 876 C CA . ILE A 1 110 ? 17.256 7.869 -25.789 1.00 67.94 110 ILE A CA 1
ATOM 877 C C . ILE A 1 110 ? 18.381 8.778 -25.267 1.00 67.94 110 ILE A C 1
ATOM 879 O O . ILE A 1 110 ? 18.398 9.953 -25.613 1.00 67.94 110 ILE A O 1
ATOM 883 N N . TYR A 1 111 ? 19.322 8.255 -24.475 1.00 60.09 111 TYR A N 1
ATOM 884 C CA . TYR A 1 111 ? 20.512 8.989 -24.013 1.00 60.09 111 TYR A CA 1
ATOM 885 C C . TYR A 1 111 ? 21.833 8.345 -24.475 1.00 60.09 111 TYR A C 1
ATOM 887 O O . TYR A 1 111 ? 22.904 8.766 -24.045 1.00 60.09 111 TYR A O 1
ATOM 895 N N . GLY A 1 112 ? 21.762 7.305 -25.315 1.00 54.75 112 GLY A N 1
ATOM 896 C CA . GLY A 1 112 ? 22.895 6.433 -25.646 1.00 54.75 112 GLY A CA 1
ATOM 897 C C . GLY A 1 112 ? 23.845 6.950 -26.728 1.00 54.75 112 GLY A C 1
ATOM 898 O O . GLY A 1 112 ? 24.949 6.432 -26.829 1.00 54.75 112 GLY A O 1
ATOM 899 N N . GLU A 1 113 ? 23.460 7.957 -27.515 1.00 56.88 113 GLU A N 1
ATOM 900 C CA . GLU A 1 113 ? 24.344 8.521 -28.554 1.00 56.88 113 GLU A CA 1
ATOM 901 C C . GLU A 1 113 ? 25.268 9.633 -28.018 1.00 56.88 113 GLU A C 1
ATOM 903 O O . GLU A 1 113 ? 26.347 9.840 -28.563 1.00 56.88 113 GLU A O 1
ATOM 908 N N . ASP A 1 114 ? 24.917 10.300 -26.909 1.00 57.72 114 ASP A N 1
ATOM 909 C CA . ASP A 1 114 ? 25.630 11.509 -26.450 1.00 57.72 114 ASP A CA 1
ATOM 910 C C . ASP A 1 114 ? 26.371 11.363 -25.108 1.00 57.72 114 ASP A C 1
ATOM 912 O O . ASP A 1 114 ? 27.052 12.296 -24.672 1.00 57.72 114 ASP A O 1
ATOM 916 N N . ILE A 1 115 ? 26.270 10.217 -24.425 1.00 57.78 115 ILE A N 1
ATOM 917 C CA . ILE A 1 115 ? 26.973 9.993 -23.154 1.00 57.78 115 ILE A CA 1
ATOM 918 C C . ILE A 1 115 ? 28.012 8.886 -23.351 1.00 57.78 115 ILE A C 1
ATOM 920 O O . ILE A 1 115 ? 27.630 7.722 -23.474 1.00 57.78 115 ILE A O 1
ATOM 924 N N . PRO A 1 116 ? 29.323 9.205 -23.361 1.00 55.94 116 PRO A N 1
ATOM 925 C CA . PRO A 1 116 ? 30.350 8.180 -23.446 1.00 55.94 116 PRO A CA 1
ATOM 926 C C . PRO A 1 116 ? 30.213 7.230 -22.255 1.00 55.94 116 PRO A C 1
ATOM 928 O O . PRO A 1 116 ? 30.170 7.654 -21.096 1.00 55.94 116 PRO A O 1
ATOM 931 N N . ASP A 1 117 ? 30.135 5.937 -22.559 1.00 54.88 117 ASP A N 1
ATOM 932 C CA . ASP A 1 117 ? 30.078 4.860 -21.580 1.00 54.88 117 ASP A CA 1
ATOM 933 C C . ASP A 1 117 ? 31.367 4.853 -20.740 1.00 54.88 117 ASP A C 1
ATOM 935 O O . ASP A 1 117 ? 32.389 4.276 -21.105 1.00 54.88 117 ASP A O 1
ATOM 939 N N . THR A 1 118 ? 31.335 5.539 -19.597 1.00 57.38 118 THR A N 1
ATOM 940 C CA . THR A 1 118 ? 32.463 5.616 -18.649 1.00 57.38 118 THR A CA 1
ATOM 941 C C . THR A 1 118 ? 32.716 4.300 -17.912 1.00 57.38 118 THR A C 1
ATOM 943 O O . THR A 1 118 ? 33.665 4.200 -17.133 1.00 57.38 118 THR A O 1
ATOM 946 N N . ARG A 1 119 ? 31.885 3.276 -18.144 1.00 56.25 119 ARG A N 1
ATOM 947 C CA . ARG A 1 119 ? 32.022 1.959 -17.521 1.00 56.25 119 ARG A CA 1
ATOM 948 C C . ARG A 1 119 ? 32.935 1.021 -18.307 1.00 56.25 119 ARG A C 1
ATOM 950 O O . ARG A 1 119 ? 33.317 -0.017 -17.768 1.00 56.25 119 ARG A O 1
ATOM 957 N N . ASN A 1 120 ? 33.319 1.402 -19.526 1.00 50.12 120 ASN A N 1
ATOM 958 C CA . ASN A 1 120 ? 34.279 0.674 -20.339 1.00 50.12 120 ASN A CA 1
ATOM 959 C C . ASN A 1 120 ? 35.545 1.525 -20.581 1.00 50.12 120 ASN A C 1
ATOM 961 O O . ASN A 1 120 ? 35.530 2.414 -21.434 1.00 50.12 120 ASN A O 1
ATOM 965 N N . PRO A 1 121 ? 36.656 1.280 -19.860 1.00 55.03 121 PRO A N 1
ATOM 966 C CA . PRO A 1 121 ? 37.900 2.019 -20.074 1.00 55.03 121 PRO A CA 1
ATOM 967 C C . PRO A 1 121 ? 38.555 1.745 -21.443 1.00 55.03 121 PRO A C 1
ATOM 969 O O . PRO A 1 121 ? 39.475 2.471 -21.815 1.00 55.03 121 PRO A O 1
ATOM 972 N N . ASP A 1 122 ? 38.084 0.752 -22.212 1.00 52.91 122 ASP A N 1
ATOM 973 C CA . ASP A 1 122 ? 38.669 0.385 -23.510 1.00 52.91 122 ASP A CA 1
ATOM 974 C C . ASP A 1 122 ? 38.059 1.118 -24.721 1.00 52.91 122 ASP A C 1
ATOM 976 O O . ASP A 1 122 ? 38.641 1.091 -25.806 1.00 52.91 122 ASP A O 1
ATOM 980 N N . SER A 1 123 ? 36.951 1.857 -24.565 1.00 50.53 123 SER A N 1
ATOM 981 C CA . SER A 1 123 ? 36.326 2.588 -25.689 1.00 50.53 123 SER A CA 1
ATOM 982 C C . SER A 1 123 ? 37.093 3.844 -26.137 1.00 50.53 123 SER A C 1
ATOM 984 O O . SER A 1 123 ? 36.735 4.462 -27.137 1.00 50.53 123 SER A O 1
ATOM 986 N N . LEU A 1 124 ? 38.170 4.231 -25.443 1.00 52.19 124 LEU A N 1
ATOM 987 C CA . LEU A 1 124 ? 38.998 5.399 -25.787 1.00 52.19 124 LEU A CA 1
ATOM 988 C C . LEU A 1 124 ? 40.147 5.101 -26.767 1.00 52.19 124 LEU A C 1
ATOM 990 O O . LEU A 1 124 ? 40.940 5.994 -27.065 1.00 52.19 124 LEU A O 1
ATOM 994 N N . LYS A 1 125 ? 40.262 3.872 -27.282 1.00 48.34 125 LYS A N 1
ATOM 995 C CA . LYS A 1 125 ? 41.405 3.444 -28.105 1.00 48.34 125 LYS A CA 1
ATOM 996 C C . LYS A 1 125 ? 41.085 3.126 -29.564 1.00 48.34 125 LYS A C 1
ATOM 998 O O . LYS A 1 125 ? 41.726 2.253 -30.125 1.00 48.34 125 LYS A O 1
ATOM 1003 N N . GLN A 1 126 ? 40.167 3.830 -30.224 1.00 52.31 126 GLN A N 1
ATOM 1004 C CA . GLN A 1 126 ? 40.093 3.779 -31.695 1.00 52.31 126 GLN A CA 1
ATOM 1005 C C . GLN A 1 126 ? 39.724 5.138 -32.295 1.00 52.31 126 GLN A C 1
ATOM 1007 O O . GLN A 1 126 ? 38.624 5.351 -32.792 1.00 52.31 126 GLN A O 1
ATOM 1012 N N . LYS A 1 127 ? 40.677 6.073 -32.259 1.00 47.53 127 LYS A N 1
ATOM 1013 C CA . LYS A 1 127 ? 40.744 7.161 -33.240 1.00 47.53 127 LYS A CA 1
ATOM 1014 C C . LYS A 1 127 ? 42.203 7.522 -33.490 1.00 47.53 127 LYS A C 1
ATOM 1016 O O . LYS A 1 127 ? 42.706 8.522 -32.991 1.00 47.53 127 LYS A O 1
ATOM 1021 N N . GLU A 1 128 ? 42.869 6.657 -34.235 1.00 45.25 128 GLU A N 1
ATOM 1022 C CA . GLU A 1 128 ? 44.131 6.959 -34.896 1.00 45.25 128 GLU A CA 1
ATOM 1023 C C . GLU A 1 128 ? 44.086 6.272 -36.264 1.00 45.25 128 GLU A C 1
ATOM 1025 O O . GLU A 1 128 ? 44.500 5.126 -36.398 1.00 45.25 128 GLU A O 1
ATOM 1030 N N . GLU A 1 129 ? 43.444 6.941 -37.227 1.00 37.91 129 GLU A N 1
ATOM 1031 C CA . GLU A 1 129 ? 43.884 7.037 -38.628 1.00 37.91 129 GLU A CA 1
ATOM 1032 C C . GLU A 1 129 ? 43.205 8.241 -39.302 1.00 37.91 129 GLU A C 1
ATOM 1034 O O . GLU A 1 129 ? 41.976 8.418 -39.113 1.00 37.91 129 GLU A O 1
#

Sequence (129 aa):
MFPQFDITTIVEFLRETGSVQAAVENILDSRLQQNIESDEDVWNAEETSLSSNSSTESSSEYEEALQPLESSKPDSVERHDILSQKRDALIQLHRKRYIESSRGADLRNIYGEDIPDTRNPDSLKQKEE

Radius of gyration: 27.49 Å; chains: 1; bounding box: 69×40×70 Å

Secondary structure (DSSP, 8-state):
--TTS-HHHHHHHHHHHS-HHHHHHHHHHHHHHHHHTSSTTSS---------------------------------HHHHHHHHHHHHHHHHHHHHHHHHSGGGHHHHHTTTTTS--TT-TTTTS----

Organism: NCBI:txid387005

InterPro domains:
  IPR003892 Ubiquitin system component CUE [PF02845] (1-29)
  IPR003892 Ubiquitin system component CUE [PS51140] (1-32)

pLDDT: mean 71.11, std 19.86, range [37.91, 97.5]

Foldseek 3Di:
DCPPDDPVLLVVQCVVPVDNVSSVVVVVVVVVVVVVVPPPPPPDDDDDDDDDDDDDDDDDDDDDDDDDDDDDDDDDPPVVVVVVVVVVVVVVVVVVVCCPDPNNVVVVCVCVPPDPPPVDPPPVPPDDD